Protein AF-A0A349LZ36-F1 (afdb_monomer)

Foldseek 3Di:
DPPLVCLLVVLQVVLVVVLVVLCVVLVDDLVCLPSQLQSLLVSQLSNLVSVVVSVCVSVVDDDPCCVSNVVSNVSSVVSNVVSCVVRPDDDPVVVVVVVVVD

Secondary structure (DSSP, 8-state):
--TTGGGGHHHHHHHHHHHHHHHHHH---TT-HHHHHHHHHHHHHHHHHHHHHHHHHHH-----HHHHHHHHHHHHHHHHHHHHHHSPPPPHHHHHHHHH--

Mean predicted aligned error: 9.98 Å

Radius of gyration: 18.8 Å; Cα contacts (8 Å, |Δi|>4): 78; chains: 1; bounding box: 55×28×51 Å

Solvent-accessible surface area (backbone atoms only — not comparable to full-atom values): 5637 Å² total; per-residue (Å²): 133,71,76,72,69,60,68,53,51,63,44,53,50,49,34,50,51,50,46,53,50,48,48,71,70,51,55,63,39,89,92,36,58,66,39,33,33,53,49,33,20,47,48,45,22,47,45,43,46,37,51,50,51,45,46,33,73,71,68,67,62,77,67,59,65,66,57,61,54,45,50,18,52,50,42,11,51,52,32,30,54,51,34,48,72,75,52,65,77,88,54,77,68,59,61,52,54,55,61,73,75,108

pLDDT: mean 77.54, std 11.19, range [48.62, 93.88]

Structure (mmCIF, N/CA/C/O backbone):
data_AF-A0A349LZ36-F1
#
_entry.id   AF-A0A349LZ36-F1
#
loop_
_atom_site.group_PDB
_atom_site.id
_atom_site.type_symbol
_atom_site.label_atom_id
_atom_site.label_alt_id
_atom_site.label_comp_id
_atom_site.label_asym_id
_atom_site.label_entity_id
_atom_site.label_seq_id
_atom_site.pdbx_PDB_ins_code
_atom_site.Cartn_x
_atom_site.Cartn_y
_atom_site.Cartn_z
_atom_site.occupancy
_atom_site.B_iso_or_equiv
_atom_site.auth_seq_id
_atom_site.auth_comp_id
_atom_site.auth_asym_id
_atom_site.auth_atom_id
_atom_site.pdbx_PDB_model_num
ATOM 1 N N . MET A 1 1 ? 27.665 -2.166 -13.400 1.00 48.62 1 MET A N 1
ATOM 2 C CA . MET A 1 1 ? 26.888 -3.040 -12.493 1.00 48.62 1 MET A CA 1
ATOM 3 C C . MET A 1 1 ? 26.127 -2.299 -11.385 1.00 48.62 1 MET A C 1
ATOM 5 O O . MET A 1 1 ? 25.241 -2.915 -10.828 1.00 48.62 1 MET A O 1
ATOM 9 N N . LEU A 1 2 ? 26.387 -1.012 -11.086 1.00 54.47 2 LEU A N 1
ATOM 10 C CA . LEU A 1 2 ? 25.626 -0.249 -10.069 1.00 54.47 2 LEU A CA 1
ATOM 11 C C . LEU A 1 2 ? 24.394 0.503 -10.618 1.00 54.47 2 LEU A C 1
ATOM 13 O O . LEU A 1 2 ? 23.452 0.748 -9.880 1.00 54.47 2 LEU A O 1
ATOM 17 N N . ALA A 1 3 ? 24.378 0.857 -11.909 1.00 53.09 3 ALA A N 1
ATOM 18 C CA . ALA A 1 3 ? 23.322 1.687 -12.504 1.00 53.09 3 ALA A CA 1
ATOM 19 C C . ALA A 1 3 ? 21.933 1.019 -12.537 1.00 53.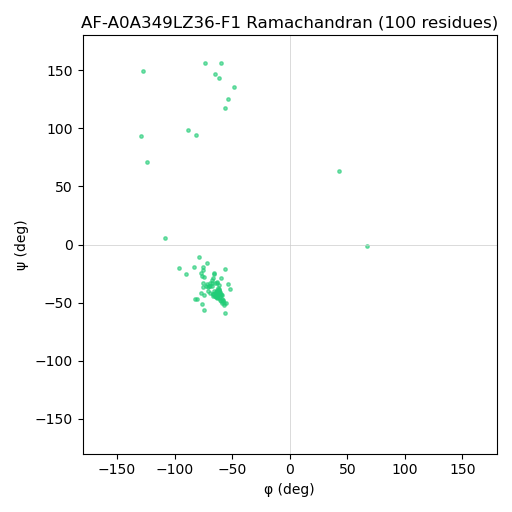09 3 ALA A C 1
ATOM 21 O O . ALA A 1 3 ? 20.923 1.713 -12.521 1.00 53.09 3 ALA A O 1
ATOM 22 N N . ASP A 1 4 ? 21.882 -0.315 -12.539 1.00 57.75 4 ASP A N 1
ATOM 23 C CA . ASP A 1 4 ? 20.629 -1.072 -12.645 1.00 57.75 4 ASP A CA 1
ATOM 24 C C . ASP A 1 4 ? 19.843 -1.089 -11.319 1.00 57.75 4 ASP A C 1
ATOM 26 O O . ASP A 1 4 ? 18.618 -1.166 -11.301 1.00 57.75 4 ASP A O 1
ATOM 30 N N . GLN A 1 5 ? 20.537 -0.910 -10.188 1.00 57.75 5 GLN A N 1
ATOM 31 C CA . GLN A 1 5 ? 19.949 -0.959 -8.846 1.00 57.75 5 GLN A CA 1
ATOM 32 C C . GLN A 1 5 ? 19.141 0.306 -8.494 1.00 57.75 5 GLN A C 1
ATOM 34 O O . GLN A 1 5 ? 18.242 0.256 -7.657 1.00 57.75 5 GLN A O 1
ATOM 39 N N . TYR A 1 6 ? 19.410 1.436 -9.159 1.00 55.59 6 TYR A N 1
ATOM 40 C CA . TYR A 1 6 ? 18.691 2.698 -8.935 1.00 55.59 6 TYR A CA 1
ATOM 41 C C . TYR A 1 6 ? 17.323 2.744 -9.621 1.00 55.59 6 TYR A C 1
ATOM 43 O O . TYR A 1 6 ? 16.534 3.648 -9.344 1.00 55.59 6 TYR A O 1
ATOM 51 N N . ARG A 1 7 ? 17.022 1.776 -10.497 1.00 64.06 7 ARG A N 1
ATOM 52 C CA . ARG A 1 7 ? 15.771 1.751 -11.261 1.00 64.06 7 ARG A CA 1
ATOM 53 C C . ARG A 1 7 ? 14.540 1.546 -10.378 1.00 64.06 7 ARG A C 1
ATOM 55 O O . ARG A 1 7 ? 13.477 2.028 -10.743 1.00 64.06 7 ARG A O 1
ATOM 62 N N . LEU A 1 8 ? 14.726 0.937 -9.203 1.00 64.44 8 LEU A N 1
ATOM 63 C CA . LEU A 1 8 ? 13.647 0.645 -8.256 1.00 64.44 8 LEU A CA 1
ATOM 64 C C . LEU A 1 8 ? 13.282 1.836 -7.350 1.00 64.44 8 LEU A C 1
ATOM 66 O O . LEU A 1 8 ? 12.202 1.901 -6.762 1.00 64.44 8 LEU A O 1
ATOM 70 N N . ILE A 1 9 ? 14.186 2.813 -7.221 1.00 70.50 9 ILE A N 1
ATOM 71 C CA . ILE A 1 9 ? 14.021 3.946 -6.298 1.00 70.50 9 ILE A CA 1
ATOM 72 C C . ILE A 1 9 ? 12.787 4.797 -6.637 1.00 70.50 9 ILE A C 1
ATOM 74 O O . ILE A 1 9 ? 12.028 5.099 -5.717 1.00 70.50 9 ILE A O 1
ATOM 78 N N . PRO A 1 10 ? 12.515 5.168 -7.905 1.00 76.00 10 PRO A N 1
ATOM 79 C CA . PRO A 1 10 ? 11.342 5.970 -8.239 1.00 76.00 10 PRO A CA 1
ATOM 80 C C . PRO A 1 10 ? 10.027 5.263 -7.901 1.00 76.00 10 PRO A C 1
ATOM 82 O O . PRO A 1 10 ? 9.095 5.917 -7.444 1.00 76.00 10 PRO A O 1
ATOM 85 N N . ALA A 1 11 ? 9.951 3.942 -8.093 1.00 70.25 11 ALA A N 1
ATOM 86 C CA . ALA A 1 11 ? 8.753 3.158 -7.804 1.00 70.25 11 ALA A CA 1
ATOM 87 C C . ALA A 1 11 ? 8.483 3.072 -6.297 1.00 70.25 11 ALA A C 1
ATOM 89 O O . ALA A 1 11 ? 7.347 3.261 -5.863 1.00 70.25 11 ALA A O 1
ATOM 90 N N . ILE A 1 12 ? 9.532 2.872 -5.492 1.00 72.50 12 ILE A N 1
ATOM 91 C CA . ILE A 1 12 ? 9.43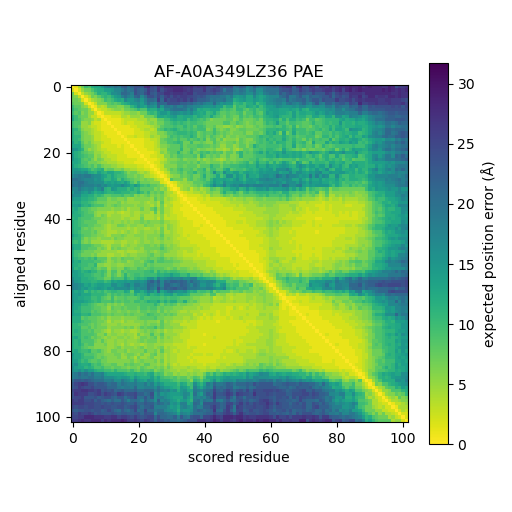8 2.881 -4.026 1.00 72.50 12 ILE A CA 1
ATOM 92 C C . ILE A 1 12 ? 9.048 4.274 -3.514 1.00 72.50 12 ILE A C 1
ATOM 94 O O . ILE A 1 12 ? 8.194 4.392 -2.636 1.00 72.50 12 ILE A O 1
ATOM 98 N N . VAL A 1 13 ? 9.618 5.338 -4.089 1.00 81.25 13 VAL A N 1
ATOM 99 C CA . VAL A 1 13 ? 9.233 6.720 -3.759 1.00 81.25 13 VAL A CA 1
ATOM 100 C C . VAL A 1 13 ? 7.774 6.978 -4.141 1.00 81.25 13 VAL A C 1
ATOM 102 O O . VAL A 1 13 ? 7.035 7.541 -3.339 1.00 81.25 13 VAL A O 1
ATOM 105 N N . ALA A 1 14 ? 7.323 6.528 -5.314 1.00 79.38 14 ALA A N 1
ATOM 106 C CA . ALA A 1 14 ? 5.930 6.662 -5.738 1.00 79.38 14 ALA A CA 1
ATOM 107 C C . ALA A 1 14 ? 4.973 5.903 -4.806 1.00 79.38 14 ALA A C 1
ATOM 109 O O . ALA A 1 14 ? 3.955 6.463 -4.404 1.00 79.38 14 ALA A O 1
ATOM 110 N N . ALA A 1 15 ? 5.317 4.677 -4.399 1.00 76.56 15 ALA A N 1
ATOM 111 C CA . ALA A 1 15 ? 4.558 3.918 -3.407 1.00 76.56 15 ALA A CA 1
ATOM 112 C C . ALA A 1 15 ? 4.466 4.662 -2.065 1.00 76.56 15 ALA A C 1
ATOM 114 O O . ALA A 1 15 ? 3.381 4.753 -1.492 1.00 76.56 15 ALA A O 1
ATOM 115 N N . GLY A 1 16 ? 5.578 5.245 -1.601 1.00 75.94 16 GLY A N 1
ATOM 116 C CA . GLY A 1 16 ? 5.612 6.091 -0.405 1.00 75.94 16 GLY A CA 1
ATOM 117 C C . GLY A 1 16 ? 4.686 7.302 -0.524 1.00 75.94 16 GLY A C 1
ATOM 118 O O . GLY A 1 16 ? 3.855 7.526 0.349 1.00 75.94 16 GLY A O 1
ATOM 119 N N . VAL A 1 17 ? 4.730 8.015 -1.654 1.00 85.12 17 VAL A N 1
ATOM 120 C CA . VAL A 1 17 ? 3.835 9.154 -1.919 1.00 85.12 17 VAL A CA 1
ATOM 121 C C . VAL A 1 17 ? 2.368 8.723 -1.934 1.00 85.12 17 VAL A C 1
ATOM 123 O O . VAL A 1 17 ? 1.521 9.421 -1.378 1.00 85.12 17 VAL A O 1
ATOM 126 N N . VAL A 1 18 ? 2.040 7.577 -2.539 1.00 81.25 18 VAL A N 1
ATOM 127 C CA . VAL A 1 18 ? 0.666 7.052 -2.525 1.00 81.25 18 VAL A CA 1
ATOM 128 C C . VAL A 1 18 ? 0.238 6.707 -1.099 1.00 81.25 18 VAL A C 1
ATOM 130 O O . VAL A 1 18 ? -0.888 7.032 -0.722 1.00 81.25 18 VAL A O 1
ATOM 133 N N . ALA A 1 19 ? 1.121 6.120 -0.288 1.00 76.75 19 ALA A N 1
ATOM 134 C CA . ALA A 1 19 ? 0.846 5.849 1.121 1.00 76.75 19 ALA A CA 1
ATOM 135 C C . ALA A 1 19 ? 0.623 7.146 1.923 1.00 76.75 19 ALA A C 1
ATOM 137 O O . ALA A 1 19 ? -0.330 7.222 2.698 1.00 76.75 19 ALA A O 1
ATOM 138 N N . ASP A 1 20 ? 1.415 8.195 1.682 1.00 79.31 20 ASP A N 1
ATOM 139 C CA . ASP A 1 20 ? 1.256 9.509 2.321 1.00 79.31 20 ASP A CA 1
ATOM 140 C C . ASP A 1 20 ? -0.054 10.203 1.918 1.00 79.31 20 ASP A C 1
ATOM 142 O O . ASP A 1 20 ? -0.737 10.817 2.747 1.00 79.31 20 ASP A O 1
ATOM 146 N N . VAL A 1 21 ? -0.434 10.107 0.639 1.00 82.62 21 VAL A N 1
ATOM 147 C CA . VAL A 1 21 ? -1.730 10.595 0.148 1.00 82.62 21 VAL A CA 1
ATOM 148 C C 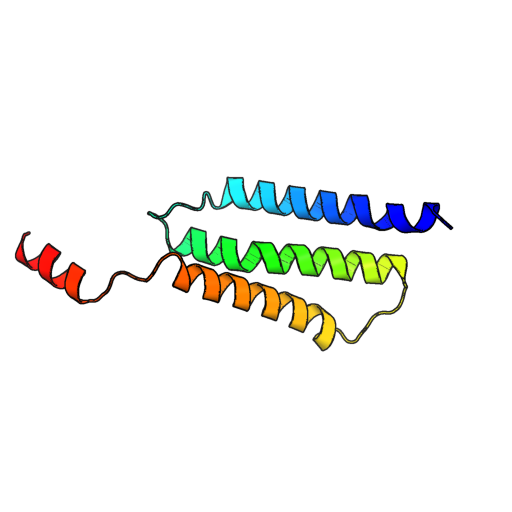. VAL A 1 21 ? -2.859 9.825 0.818 1.00 82.62 21 VAL A C 1
ATOM 150 O O . VAL A 1 21 ? -3.801 10.441 1.317 1.00 82.62 21 VAL A O 1
ATOM 153 N N . LEU A 1 22 ? -2.747 8.500 0.887 1.00 75.19 22 LEU A N 1
ATOM 154 C CA . LEU A 1 22 ? -3.750 7.653 1.514 1.00 75.19 22 LEU A CA 1
ATOM 155 C C . LEU A 1 22 ? -3.892 7.961 3.007 1.00 75.19 22 LEU A C 1
ATOM 157 O O . LEU A 1 22 ? -5.011 8.053 3.504 1.00 75.19 22 LEU A O 1
ATOM 161 N N . TYR A 1 23 ? -2.781 8.212 3.699 1.00 76.06 23 TYR A N 1
ATOM 162 C CA . TYR A 1 23 ? -2.769 8.641 5.095 1.00 76.06 23 TYR A CA 1
ATOM 163 C C . TYR A 1 23 ? -3.519 9.966 5.287 1.00 76.06 23 TYR A C 1
ATOM 165 O O . TYR A 1 23 ? -4.404 10.070 6.142 1.00 76.06 23 TYR A O 1
ATOM 173 N N . LYS A 1 24 ? -3.229 10.972 4.449 1.00 78.69 24 LYS A N 1
ATOM 174 C CA . LYS A 1 24 ? -3.924 12.272 4.485 1.00 78.69 24 LYS A CA 1
ATOM 175 C C . LYS A 1 24 ? -5.414 12.152 4.172 1.00 78.69 24 LYS A C 1
ATOM 177 O O . LYS A 1 24 ? -6.202 12.943 4.696 1.00 78.69 24 LYS A O 1
ATOM 182 N N . TRP A 1 25 ? -5.787 11.200 3.319 1.00 74.94 25 TRP A N 1
ATOM 183 C CA . TRP A 1 25 ? -7.162 11.009 2.873 1.00 74.94 25 TRP A CA 1
ATOM 184 C C . TRP A 1 25 ? -8.004 10.234 3.890 1.00 74.94 25 TRP A C 1
ATOM 186 O O . TRP A 1 25 ? -9.092 10.683 4.244 1.00 74.94 25 TRP A O 1
ATOM 196 N N . LEU A 1 26 ? -7.489 9.120 4.418 1.00 67.06 26 LEU A N 1
ATOM 197 C CA . LEU A 1 26 ? -8.217 8.291 5.382 1.00 67.06 26 LEU A CA 1
ATOM 198 C C . LEU A 1 26 ? -8.242 8.882 6.790 1.00 67.06 26 LEU A C 1
ATOM 200 O O . LEU A 1 26 ? -9.193 8.601 7.522 1.00 67.06 26 LEU A O 1
ATOM 204 N N . ARG A 1 27 ? -7.231 9.688 7.158 1.00 70.69 27 ARG A N 1
ATOM 205 C CA . ARG A 1 27 ? -7.027 10.205 8.523 1.00 70.69 27 ARG A CA 1
ATOM 206 C C . ARG A 1 27 ? -7.271 9.104 9.564 1.00 70.69 27 ARG A C 1
ATOM 208 O O . ARG A 1 27 ? -8.243 9.197 10.319 1.00 70.69 27 ARG A O 1
ATOM 215 N N . PRO A 1 28 ? -6.458 8.032 9.558 1.00 65.88 28 PRO A N 1
ATOM 216 C CA . PRO A 1 28 ? -6.639 6.931 10.493 1.00 65.88 28 PRO A CA 1
ATOM 217 C C . PRO A 1 28 ? -6.595 7.484 11.924 1.00 65.88 28 PRO A C 1
ATOM 219 O O . PRO A 1 28 ? -5.600 8.068 12.343 1.00 65.88 28 PRO A O 1
ATOM 222 N N . SER A 1 29 ? -7.706 7.344 12.643 1.00 69.62 29 SER A N 1
ATOM 223 C CA . SER A 1 29 ? -7.853 7.713 14.052 1.00 69.62 29 SER A CA 1
ATOM 224 C C . SER A 1 29 ? -8.397 6.501 14.792 1.00 69.62 29 SER A C 1
ATOM 226 O O . SER A 1 29 ? -9.156 5.718 14.216 1.00 69.62 29 SER A O 1
ATOM 228 N N . VAL A 1 30 ? -8.042 6.360 16.067 1.00 63.50 30 VAL A N 1
ATOM 229 C CA . VAL A 1 30 ? -8.577 5.311 16.951 1.00 63.50 30 VAL A CA 1
ATOM 230 C C . VAL A 1 30 ? -10.105 5.428 17.076 1.00 63.50 30 VAL A C 1
ATOM 232 O O . VAL A 1 30 ? -10.795 4.420 17.171 1.00 63.50 30 VAL A O 1
ATOM 235 N N . GLU A 1 31 ? -10.643 6.643 16.938 1.00 67.44 31 GLU A N 1
ATOM 236 C CA . GLU A 1 31 ? -12.087 6.939 16.920 1.00 67.44 31 GLU A CA 1
ATOM 237 C C . GLU A 1 31 ? -12.787 6.475 15.625 1.00 67.44 31 GLU A C 1
ATOM 239 O O . GLU A 1 31 ? -14.010 6.400 15.564 1.00 67.44 31 GLU A O 1
ATOM 244 N N . ARG A 1 32 ? -12.027 6.173 14.561 1.00 71.00 32 ARG A N 1
ATOM 245 C CA . ARG A 1 32 ? -12.530 5.731 13.250 1.00 71.00 32 ARG A CA 1
ATOM 246 C C . ARG A 1 32 ? -11.912 4.389 12.872 1.00 71.00 32 ARG A C 1
ATOM 248 O O . ARG A 1 32 ? -11.087 4.300 11.958 1.00 71.00 32 ARG A O 1
ATOM 255 N N . GLN A 1 33 ? -12.347 3.344 13.574 1.00 77.88 33 GLN A N 1
ATOM 256 C CA . GLN A 1 33 ? -11.860 1.970 13.410 1.00 77.88 33 GLN A CA 1
ATOM 257 C C . GLN A 1 33 ? -11.900 1.494 11.944 1.00 77.88 33 GLN A C 1
ATOM 259 O O . GLN A 1 33 ? -10.950 0.866 11.477 1.00 77.88 33 GLN A O 1
ATOM 264 N N . ASP A 1 34 ? -12.938 1.859 11.186 1.00 78.56 34 ASP A N 1
ATOM 265 C CA . ASP A 1 34 ? -13.068 1.485 9.770 1.00 78.56 34 ASP A CA 1
ATOM 266 C C . ASP A 1 34 ? -11.999 2.136 8.883 1.00 78.56 34 ASP A C 1
ATOM 268 O O . ASP A 1 34 ? -11.364 1.457 8.073 1.00 78.56 34 ASP A O 1
ATOM 272 N N . SER A 1 35 ? -11.728 3.433 9.072 1.00 81.06 35 SER A N 1
ATOM 273 C CA . SER A 1 35 ? -10.645 4.123 8.359 1.00 81.06 35 SER A CA 1
ATOM 274 C C . SER A 1 35 ? -9.288 3.501 8.680 1.00 81.06 35 SER A C 1
ATOM 276 O O . SER A 1 35 ? -8.450 3.360 7.794 1.00 81.06 35 SER A O 1
ATOM 278 N N . LEU A 1 36 ? -9.057 3.098 9.930 1.00 82.81 36 LEU A N 1
ATOM 279 C CA . LEU A 1 36 ? -7.800 2.470 10.334 1.00 82.81 36 LEU A CA 1
ATOM 280 C C . LEU A 1 36 ? -7.617 1.094 9.674 1.00 82.81 36 LEU A C 1
ATOM 282 O O . LEU A 1 36 ? -6.542 0.815 9.140 1.00 82.81 36 LEU A O 1
ATOM 286 N N . ARG A 1 37 ? -8.672 0.273 9.617 1.00 84.38 37 ARG A N 1
ATOM 287 C CA . ARG A 1 37 ? -8.646 -1.052 8.968 1.00 84.38 37 ARG A CA 1
ATOM 288 C C . ARG A 1 37 ? -8.394 -0.956 7.466 1.00 84.38 37 ARG A C 1
ATOM 290 O O . ARG A 1 37 ? -7.553 -1.682 6.935 1.00 84.38 37 ARG A O 1
ATOM 297 N N . ILE A 1 38 ? -9.077 -0.034 6.782 1.00 86.62 38 ILE A N 1
ATOM 298 C CA . ILE A 1 38 ? -8.878 0.193 5.343 1.00 86.62 38 ILE A CA 1
ATOM 299 C C . ILE A 1 38 ? -7.444 0.678 5.082 1.00 86.62 38 ILE A C 1
ATOM 301 O O . ILE A 1 38 ? -6.798 0.200 4.148 1.00 86.62 38 ILE A O 1
ATOM 305 N N . PHE A 1 39 ? -6.910 1.566 5.927 1.00 85.31 39 PHE A N 1
ATOM 306 C CA . PHE A 1 39 ? -5.526 2.035 5.817 1.00 85.31 39 PHE A CA 1
ATOM 307 C C . PHE A 1 39 ? -4.514 0.897 6.011 1.00 85.31 39 PHE A C 1
ATOM 309 O O . PHE A 1 39 ? -3.567 0.771 5.230 1.00 85.31 39 PHE A O 1
ATOM 316 N N . ALA A 1 40 ? -4.733 0.044 7.015 1.00 86.81 40 ALA A N 1
ATOM 317 C CA . ALA A 1 40 ? -3.864 -1.085 7.326 1.00 86.81 40 ALA A CA 1
ATOM 318 C C . ALA A 1 40 ? -3.877 -2.171 6.236 1.00 86.81 40 ALA A C 1
ATOM 320 O O . ALA A 1 40 ? -2.862 -2.830 6.032 1.00 86.81 40 ALA A O 1
ATOM 321 N N . PHE A 1 41 ? -4.984 -2.327 5.504 1.00 90.31 41 PHE A N 1
ATOM 322 C CA . PHE A 1 41 ? -5.068 -3.204 4.333 1.00 90.31 41 PHE A CA 1
ATOM 323 C C . PHE A 1 41 ? -4.396 -2.596 3.093 1.00 90.31 41 PHE A C 1
ATOM 325 O O . PHE A 1 41 ? -3.574 -3.234 2.433 1.00 90.31 41 PHE A O 1
ATOM 332 N N . LEU A 1 42 ? -4.747 -1.352 2.758 1.00 87.75 42 LEU A N 1
ATOM 333 C CA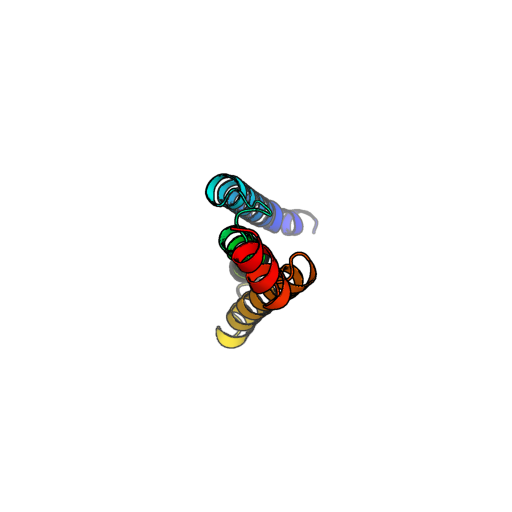 . LEU A 1 42 ? -4.321 -0.717 1.510 1.00 87.75 42 LEU A CA 1
ATOM 334 C C . LEU A 1 42 ? -2.823 -0.407 1.487 1.00 87.75 42 LEU A C 1
ATOM 336 O O . LEU A 1 42 ? -2.202 -0.535 0.437 1.00 87.75 42 LEU A O 1
ATOM 340 N N . THR A 1 43 ? -2.234 -0.028 2.621 1.00 85.75 43 THR A N 1
ATOM 341 C CA . THR A 1 43 ? -0.806 0.319 2.706 1.00 85.75 43 THR A CA 1
ATOM 342 C C . THR A 1 43 ? 0.112 -0.811 2.202 1.00 85.75 43 THR A C 1
ATOM 344 O O . THR A 1 43 ? 0.842 -0.595 1.229 1.00 85.75 43 THR A O 1
ATOM 347 N N . PRO A 1 44 ? 0.081 -2.029 2.779 1.00 87.31 44 PRO A N 1
ATOM 348 C CA . PRO A 1 44 ? 0.897 -3.139 2.295 1.00 87.31 44 PRO A CA 1
ATOM 349 C C . PRO A 1 44 ? 0.471 -3.636 0.907 1.00 87.31 44 PRO A C 1
ATOM 351 O O . PRO A 1 44 ? 1.342 -4.012 0.123 1.00 87.31 44 PRO A O 1
ATOM 354 N N . LEU A 1 45 ? -0.823 -3.589 0.563 1.00 90.81 45 LEU A N 1
ATOM 355 C CA . LEU A 1 45 ? -1.300 -3.940 -0.781 1.00 90.81 45 LEU A CA 1
ATOM 356 C C . LEU A 1 45 ? -0.624 -3.074 -1.853 1.00 90.81 45 LEU A C 1
ATOM 358 O O . LEU A 1 45 ? -0.073 -3.602 -2.815 1.00 90.81 45 LEU A O 1
ATOM 362 N N . ILE A 1 46 ? -0.655 -1.752 -1.677 1.00 86.56 46 ILE A N 1
ATOM 363 C CA . ILE A 1 46 ? -0.098 -0.780 -2.623 1.00 86.56 46 ILE A CA 1
ATOM 364 C C . ILE A 1 46 ? 1.420 -0.933 -2.704 1.00 86.56 46 ILE A C 1
ATOM 366 O O . ILE A 1 46 ? 1.962 -0.976 -3.806 1.00 86.56 46 ILE A O 1
ATOM 370 N N . LEU A 1 47 ? 2.101 -1.075 -1.564 1.00 84.44 47 LEU A N 1
ATOM 371 C CA . LEU A 1 47 ? 3.551 -1.272 -1.529 1.00 84.44 47 LEU A CA 1
ATOM 372 C C . LEU A 1 47 ? 3.981 -2.479 -2.375 1.00 84.44 47 LEU A C 1
ATOM 374 O O . LEU A 1 47 ? 4.859 -2.356 -3.230 1.00 84.44 47 LEU A O 1
ATOM 378 N N . TYR A 1 48 ? 3.340 -3.632 -2.167 1.00 86.69 48 TYR A N 1
ATOM 379 C CA . TYR A 1 48 ? 3.646 -4.841 -2.930 1.00 86.69 48 TYR A CA 1
ATOM 380 C C . TYR A 1 48 ? 3.245 -4.714 -4.401 1.00 86.69 48 TYR A C 1
ATOM 382 O O . TYR A 1 48 ? 3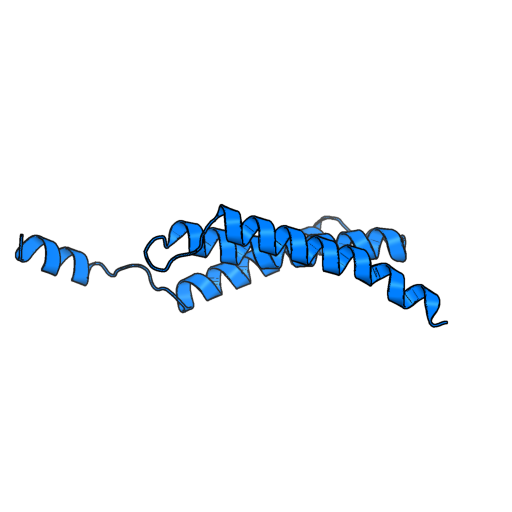.980 -5.187 -5.267 1.00 86.69 48 TYR A O 1
ATOM 390 N N . LEU A 1 49 ? 2.135 -4.034 -4.703 1.00 87.69 49 LEU A N 1
ATOM 391 C CA . LEU A 1 49 ? 1.711 -3.790 -6.080 1.00 87.69 49 LEU A CA 1
ATOM 392 C C . LEU A 1 49 ? 2.790 -3.014 -6.847 1.00 87.69 49 LEU A C 1
ATOM 394 O O . LEU A 1 49 ? 3.222 -3.450 -7.911 1.00 87.69 49 LEU A O 1
ATOM 398 N N . PHE A 1 50 ? 3.274 -1.905 -6.282 1.00 83.81 50 PHE A N 1
ATOM 399 C CA . PHE A 1 50 ? 4.338 -1.097 -6.883 1.00 83.81 50 PHE A CA 1
ATOM 400 C C . PHE A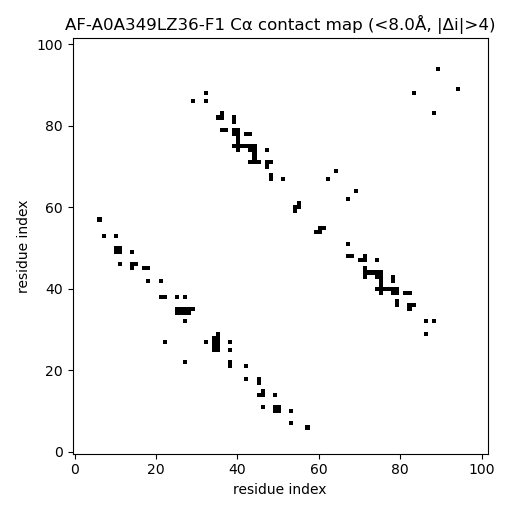 1 50 ? 5.653 -1.869 -7.003 1.00 83.81 50 PHE A C 1
ATOM 402 O O . PHE A 1 50 ? 6.296 -1.787 -8.046 1.00 83.81 50 PHE A O 1
ATOM 409 N N . TYR A 1 51 ? 6.015 -2.662 -5.991 1.00 82.88 51 TYR A N 1
ATOM 410 C CA . TYR A 1 51 ? 7.184 -3.541 -6.049 1.00 82.88 51 TYR A CA 1
ATOM 411 C C . TYR A 1 51 ? 7.102 -4.534 -7.219 1.00 82.88 51 TYR A C 1
ATOM 413 O O . TYR A 1 51 ? 8.051 -4.664 -7.990 1.00 82.88 51 TYR A O 1
ATOM 421 N N . PHE A 1 52 ? 5.967 -5.217 -7.396 1.00 84.31 52 PHE A N 1
ATOM 422 C CA . PHE A 1 52 ? 5.802 -6.172 -8.494 1.00 84.31 52 PHE A CA 1
ATOM 423 C C . PHE A 1 52 ? 5.702 -5.497 -9.863 1.00 84.31 52 PHE A C 1
ATOM 425 O O . PHE A 1 52 ? 6.247 -6.031 -10.828 1.00 84.31 52 PHE A O 1
ATOM 432 N N . LEU A 1 53 ? 5.054 -4.331 -9.962 1.00 83.69 53 LEU A N 1
ATOM 433 C CA . LEU A 1 53 ? 5.036 -3.538 -11.196 1.00 83.69 53 LEU A CA 1
ATOM 434 C C . LEU A 1 53 ? 6.461 -3.194 -11.630 1.00 83.69 53 LEU A C 1
ATOM 436 O O . LEU A 1 53 ? 6.834 -3.412 -12.780 1.00 83.69 53 LEU A O 1
ATOM 440 N N . ASP A 1 54 ? 7.264 -2.703 -10.697 1.00 80.62 54 ASP A N 1
ATOM 441 C CA . ASP A 1 54 ? 8.659 -2.360 -10.930 1.00 80.62 54 ASP A CA 1
ATOM 442 C C . ASP A 1 54 ? 9.487 -3.588 -11.339 1.00 80.62 54 ASP A C 1
ATOM 444 O O . ASP A 1 54 ? 10.229 -3.549 -12.321 1.00 80.62 54 ASP A O 1
ATOM 448 N N . LEU A 1 55 ? 9.258 -4.734 -10.690 1.00 81.50 55 LEU A N 1
ATOM 449 C CA . LEU A 1 55 ? 9.884 -6.003 -11.062 1.00 81.50 55 LEU A CA 1
ATOM 450 C C . LEU A 1 55 ? 9.517 -6.447 -12.489 1.00 81.50 55 LEU A C 1
ATOM 452 O O . LEU A 1 55 ? 10.379 -6.951 -13.214 1.00 81.50 55 LEU A O 1
ATOM 456 N N . ILE A 1 56 ? 8.266 -6.241 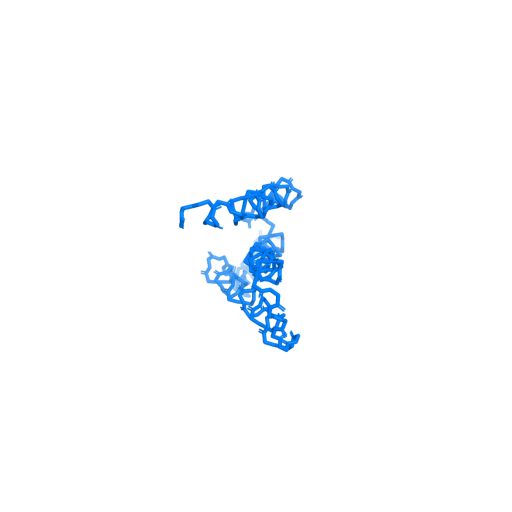-12.911 1.00 81.44 56 ILE A N 1
ATOM 457 C CA . ILE A 1 56 ? 7.797 -6.520 -14.277 1.00 81.44 56 ILE A CA 1
ATOM 458 C C . ILE A 1 56 ? 8.509 -5.605 -15.283 1.00 81.44 56 ILE A C 1
ATOM 460 O O . ILE A 1 56 ? 8.981 -6.089 -16.313 1.00 81.44 56 ILE A O 1
ATOM 464 N N . PHE A 1 57 ? 8.647 -4.311 -14.980 1.00 77.62 57 PHE A N 1
ATOM 465 C CA . PHE A 1 57 ? 9.356 -3.360 -15.845 1.00 77.62 57 PHE A CA 1
ATOM 466 C C . PHE A 1 57 ? 10.873 -3.594 -15.894 1.00 77.62 57 PHE A C 1
ATOM 468 O O . PHE A 1 57 ? 11.496 -3.339 -16.928 1.00 77.62 57 PHE A O 1
ATOM 475 N N . ALA A 1 58 ? 11.473 -4.056 -14.796 1.00 76.31 58 ALA A N 1
ATOM 476 C CA . ALA A 1 58 ? 12.911 -4.277 -14.690 1.00 76.31 58 ALA A CA 1
ATOM 477 C C . ALA A 1 58 ? 13.347 -5.619 -15.294 1.00 76.31 58 ALA A C 1
ATOM 479 O O . ALA A 1 58 ? 14.308 -5.662 -16.059 1.00 76.31 58 ALA A O 1
ATOM 480 N N . SER A 1 59 ? 12.646 -6.708 -14.966 1.00 71.12 59 SER A N 1
ATOM 481 C CA . SER A 1 59 ? 13.049 -8.069 -15.349 1.00 71.12 59 SER A CA 1
ATOM 482 C C . SER A 1 59 ? 12.361 -8.588 -16.614 1.00 71.12 59 SER A C 1
ATOM 484 O O . SER A 1 59 ? 12.848 -9.542 -17.216 1.00 71.12 59 SER A O 1
ATOM 486 N N . GLY A 1 60 ? 11.222 -8.007 -17.014 1.00 67.69 60 GLY A N 1
ATOM 487 C CA . GLY A 1 60 ? 10.404 -8.499 -18.130 1.00 67.69 60 GLY A CA 1
ATOM 488 C C . GLY A 1 60 ? 9.745 -9.865 -17.884 1.00 67.69 60 GLY A C 1
ATOM 489 O O . GLY A 1 60 ? 9.007 -10.352 -18.740 1.00 67.69 60 GLY A O 1
ATOM 490 N N . ILE A 1 61 ? 9.979 -10.491 -16.724 1.00 66.75 61 ILE A N 1
ATOM 491 C CA . ILE A 1 61 ? 9.405 -11.786 -16.360 1.00 66.75 61 ILE A CA 1
ATOM 492 C C . ILE A 1 61 ? 8.059 -11.533 -15.689 1.00 66.75 61 ILE A C 1
ATOM 494 O O . ILE A 1 61 ? 7.967 -11.226 -14.499 1.00 66.75 61 ILE A O 1
ATOM 498 N N . VAL A 1 62 ? 6.993 -11.678 -16.471 1.00 70.12 62 VAL A N 1
ATOM 499 C CA . VAL A 1 62 ? 5.623 -11.621 -15.964 1.00 70.12 62 VAL A CA 1
ATOM 500 C C . VAL A 1 62 ? 5.283 -12.985 -15.370 1.00 70.12 62 VAL A C 1
ATOM 502 O O . VAL A 1 62 ? 4.887 -13.915 -16.072 1.00 70.12 62 VAL A O 1
ATOM 505 N N . TRP A 1 63 ? 5.471 -13.120 -14.059 1.00 77.00 63 TRP A N 1
ATOM 506 C CA . TRP A 1 63 ? 4.946 -14.261 -13.311 1.00 77.00 63 TRP A CA 1
ATOM 507 C C . TRP A 1 63 ? 3.420 -14.306 -13.440 1.00 77.00 63 TRP A C 1
ATOM 509 O O . TRP A 1 63 ? 2.775 -13.283 -13.686 1.00 77.00 63 TRP A O 1
ATOM 519 N N . SER A 1 64 ? 2.829 -15.491 -13.255 1.00 86.19 64 SER A N 1
ATOM 520 C CA . SER A 1 64 ? 1.371 -15.653 -13.306 1.00 86.19 64 SER A CA 1
ATOM 521 C C . SER A 1 64 ? 0.677 -14.597 -12.447 1.00 86.19 64 SER A C 1
ATOM 523 O O . SER A 1 64 ? 1.083 -14.359 -11.306 1.00 86.19 64 SER A O 1
ATOM 525 N N . ILE A 1 65 ? -0.391 -13.998 -12.981 1.00 84.25 65 ILE A N 1
ATOM 526 C CA . ILE A 1 65 ? -1.154 -12.953 -12.290 1.00 84.25 65 ILE A CA 1
ATOM 527 C C . ILE A 1 65 ? -1.613 -13.388 -10.898 1.00 84.25 65 ILE A C 1
ATOM 529 O O . ILE A 1 65 ? -1.589 -12.600 -9.963 1.00 84.25 65 ILE A O 1
ATOM 533 N N . HIS A 1 66 ? -1.917 -14.674 -10.735 1.00 87.44 66 HIS A N 1
ATOM 534 C CA . HIS A 1 66 ? -2.321 -15.261 -9.463 1.00 87.44 66 HIS A CA 1
ATOM 535 C C . HIS A 1 66 ? -1.224 -15.176 -8.393 1.00 87.44 66 HIS A C 1
ATOM 537 O O . HIS A 1 66 ? -1.543 -15.015 -7.220 1.00 87.44 66 HIS A O 1
ATOM 543 N N . LEU A 1 67 ? 0.058 -15.257 -8.773 1.00 87.88 67 LEU A N 1
ATOM 544 C CA . LEU A 1 67 ? 1.166 -15.224 -7.817 1.00 87.88 67 LEU A CA 1
ATOM 545 C C . LEU A 1 67 ? 1.402 -13.824 -7.274 1.00 87.88 67 LEU A C 1
ATOM 547 O O . LEU A 1 67 ? 1.379 -13.627 -6.060 1.00 87.88 67 LEU A O 1
ATOM 551 N N . TRP A 1 68 ? 1.634 -12.850 -8.152 1.00 89.06 68 TRP A N 1
ATOM 552 C CA . TRP A 1 68 ? 1.989 -11.513 -7.689 1.00 89.06 68 TRP A CA 1
ATOM 553 C C . TRP A 1 68 ? 0.767 -10.781 -7.130 1.00 89.06 68 TRP A C 1
ATOM 555 O O . TRP A 1 68 ? 0.846 -10.234 -6.031 1.00 89.06 68 TRP A O 1
ATOM 565 N N . LEU A 1 69 ? -0.393 -10.862 -7.796 1.00 89.31 69 LEU A N 1
ATOM 566 C CA . LEU A 1 69 ? -1.625 -10.241 -7.303 1.00 89.31 69 LEU A CA 1
ATOM 567 C C . LEU A 1 69 ? -2.107 -10.916 -6.013 1.00 89.31 69 LEU A C 1
ATOM 569 O O . LEU A 1 69 ? -2.464 -10.227 -5.060 1.00 89.31 69 LEU A O 1
ATOM 573 N N . GLY A 1 70 ? -2.050 -12.252 -5.947 1.00 90.75 70 GLY A N 1
ATOM 574 C CA . GLY A 1 70 ? -2.377 -13.000 -4.733 1.00 90.75 70 GLY A CA 1
ATOM 575 C C . GLY A 1 70 ? -1.471 -12.616 -3.564 1.00 90.75 70 GLY A C 1
ATOM 576 O O . GLY A 1 70 ? -1.969 -12.349 -2.475 1.00 90.75 70 GLY A O 1
ATOM 577 N N . SER A 1 71 ? -0.162 -12.480 -3.796 1.00 91.06 71 SER A N 1
ATOM 578 C CA . SER A 1 71 ? 0.788 -12.020 -2.771 1.00 91.06 71 SER A CA 1
ATOM 579 C C . SER A 1 71 ? 0.474 -10.603 -2.279 1.00 91.06 71 SER A C 1
ATOM 581 O O . SER A 1 71 ? 0.510 -10.360 -1.074 1.00 91.06 71 SER A O 1
ATOM 583 N N . CYS A 1 72 ? 0.107 -9.684 -3.183 1.00 91.75 72 CYS A N 1
ATOM 584 C CA . CYS A 1 72 ? -0.308 -8.327 -2.809 1.00 91.75 72 CYS A CA 1
ATOM 585 C C . CYS A 1 72 ? -1.546 -8.362 -1.900 1.00 91.75 72 CYS A C 1
ATOM 587 O O . CYS A 1 72 ? -1.564 -7.725 -0.846 1.00 91.75 72 CYS A O 1
ATOM 589 N N . VAL A 1 73 ? -2.572 -9.131 -2.281 1.00 92.88 73 VAL A N 1
ATOM 590 C CA . VAL A 1 73 ? -3.808 -9.271 -1.494 1.00 92.88 73 VAL A CA 1
ATOM 591 C C . VAL A 1 73 ? -3.523 -9.899 -0.130 1.00 92.88 73 VAL A C 1
ATOM 593 O O . VAL A 1 73 ? -4.021 -9.404 0.879 1.00 92.88 73 VAL A O 1
ATOM 596 N N . MET A 1 74 ? -2.679 -10.932 -0.072 1.00 93.50 74 MET A N 1
ATOM 597 C CA . MET A 1 74 ? -2.278 -11.566 1.187 1.00 93.50 74 MET A CA 1
ATOM 598 C C . MET A 1 74 ? -1.538 -10.593 2.109 1.00 93.50 74 MET A C 1
ATOM 600 O O . MET A 1 74 ? -1.826 -10.564 3.304 1.00 93.50 74 MET A O 1
ATOM 604 N N . ALA A 1 75 ? -0.646 -9.753 1.575 1.00 93.25 75 ALA A N 1
ATOM 605 C CA . ALA A 1 75 ? 0.010 -8.702 2.355 1.00 93.25 75 ALA A CA 1
ATOM 606 C C . ALA A 1 75 ? -1.011 -7.702 2.933 1.00 93.25 75 ALA A C 1
ATOM 608 O O . ALA A 1 75 ? -0.915 -7.327 4.103 1.00 93.25 75 ALA A O 1
ATOM 609 N N . GLY A 1 76 ? -2.028 -7.337 2.143 1.00 92.56 76 GLY A N 1
ATOM 610 C CA . GLY A 1 76 ? -3.182 -6.560 2.600 1.00 92.56 76 GLY A CA 1
ATOM 611 C C . GLY A 1 76 ? -3.921 -7.217 3.767 1.00 92.56 76 GLY A C 1
ATOM 612 O O . GLY A 1 76 ? -4.145 -6.587 4.800 1.00 92.56 76 GLY A O 1
ATOM 613 N N . ILE A 1 77 ? -4.266 -8.500 3.631 1.00 93.88 77 ILE A N 1
ATOM 614 C CA . ILE A 1 77 ? -4.969 -9.268 4.671 1.00 93.88 77 ILE A CA 1
ATOM 615 C C . ILE A 1 77 ? -4.152 -9.313 5.967 1.00 93.88 77 ILE A C 1
ATOM 617 O O . ILE A 1 77 ? -4.714 -9.119 7.042 1.00 93.88 77 ILE A O 1
ATOM 621 N N . VAL A 1 78 ? -2.834 -9.515 5.885 1.00 93.44 78 VAL A N 1
ATOM 622 C CA . VAL A 1 78 ? -1.955 -9.503 7.066 1.00 93.44 78 VAL A CA 1
ATOM 623 C C . VAL A 1 78 ? -2.007 -8.147 7.774 1.00 93.44 78 VAL A C 1
ATOM 625 O O . VAL A 1 78 ? -2.156 -8.106 8.995 1.00 93.44 78 VAL A O 1
ATOM 628 N N . GLY A 1 79 ? -1.946 -7.042 7.028 1.00 90.50 79 GLY A N 1
ATOM 629 C CA . GLY A 1 79 ? -2.086 -5.698 7.596 1.00 90.50 79 GLY A CA 1
ATOM 630 C C . GLY A 1 79 ? -3.443 -5.475 8.269 1.00 90.50 79 GLY A C 1
ATOM 631 O O . GLY A 1 79 ? -3.514 -4.931 9.370 1.00 90.50 79 GLY A O 1
ATOM 632 N N . LEU A 1 80 ? -4.518 -5.977 7.661 1.00 90.50 80 LEU A N 1
ATOM 633 C CA . LEU A 1 80 ? -5.861 -5.936 8.237 1.00 90.50 80 LEU A CA 1
ATOM 634 C C . LEU A 1 80 ? -5.953 -6.741 9.543 1.00 90.50 80 LEU A C 1
ATOM 636 O O . LEU A 1 80 ? -6.471 -6.230 10.532 1.00 90.50 80 LEU A O 1
ATOM 640 N N . VAL A 1 81 ? -5.406 -7.958 9.590 1.00 91.00 81 VAL A N 1
ATOM 641 C CA . VAL A 1 81 ? -5.374 -8.775 10.818 1.00 91.00 81 VAL A CA 1
ATOM 642 C C . VAL A 1 81 ? -4.581 -8.074 11.924 1.00 91.00 81 VAL A C 1
ATOM 644 O O . VAL A 1 81 ? -5.035 -8.024 13.066 1.00 91.00 81 VAL A O 1
ATOM 647 N N . LEU A 1 82 ? -3.439 -7.466 11.590 1.00 89.00 82 LEU A N 1
ATOM 648 C CA . LEU A 1 82 ? -2.666 -6.664 12.542 1.00 89.00 82 LEU A CA 1
ATOM 649 C C . LEU A 1 82 ? -3.458 -5.457 13.062 1.00 89.00 82 LEU A C 1
ATOM 651 O O . LEU A 1 82 ? -3.342 -5.125 14.239 1.00 89.00 82 LEU A O 1
ATOM 655 N N . SER A 1 83 ? -4.302 -4.835 12.234 1.00 88.50 83 SER A N 1
ATOM 656 C CA . SER A 1 83 ? -5.189 -3.754 12.682 1.00 88.50 83 SER A CA 1
ATOM 657 C C . SER A 1 83 ? -6.203 -4.214 13.728 1.00 88.50 83 SER A C 1
ATOM 659 O O . SER A 1 83 ? -6.439 -3.462 14.670 1.00 88.50 83 SER A O 1
ATOM 661 N N . TYR A 1 84 ? -6.776 -5.414 13.599 1.00 86.12 84 TYR A N 1
ATOM 662 C CA . TYR A 1 84 ? -7.672 -5.975 14.621 1.00 86.12 84 TYR A CA 1
ATOM 663 C C . TYR A 1 84 ? -6.941 -6.303 15.925 1.00 86.12 84 TYR A C 1
ATOM 665 O O . TYR A 1 84 ? -7.529 -6.230 16.998 1.00 86.12 84 TYR A O 1
ATOM 673 N N . LEU A 1 85 ? -5.658 -6.651 15.827 1.00 87.19 85 LEU A N 1
ATOM 674 C CA . LEU A 1 85 ? -4.795 -6.908 16.977 1.00 87.19 85 LEU A CA 1
ATOM 675 C C . LEU A 1 85 ? -4.425 -5.606 17.708 1.00 87.19 85 LEU A C 1
ATOM 677 O O . LEU A 1 85 ? -4.319 -5.599 18.930 1.00 87.19 85 LEU A O 1
ATOM 681 N N . LEU A 1 86 ? -4.245 -4.506 16.966 1.00 85.62 86 LEU A N 1
ATOM 682 C CA . LEU A 1 86 ? -3.913 -3.191 17.522 1.00 85.62 86 LEU A CA 1
ATOM 683 C C . LEU A 1 86 ? -5.121 -2.476 18.140 1.00 85.62 86 LEU A C 1
ATOM 685 O O . LEU A 1 86 ? -4.987 -1.825 19.172 1.00 85.62 86 LEU A O 1
ATOM 689 N N . VAL A 1 87 ? -6.275 -2.551 17.474 1.00 84.75 87 VAL A N 1
ATOM 690 C CA . VAL A 1 87 ? -7.522 -1.908 17.900 1.00 84.75 87 VAL A CA 1
ATOM 691 C C . VAL A 1 87 ? -8.628 -2.964 17.879 1.00 84.75 87 VAL A C 1
ATOM 693 O O . VAL A 1 87 ? -9.220 -3.210 16.818 1.00 84.75 87 VAL A O 1
ATOM 696 N N . PRO A 1 88 ? -8.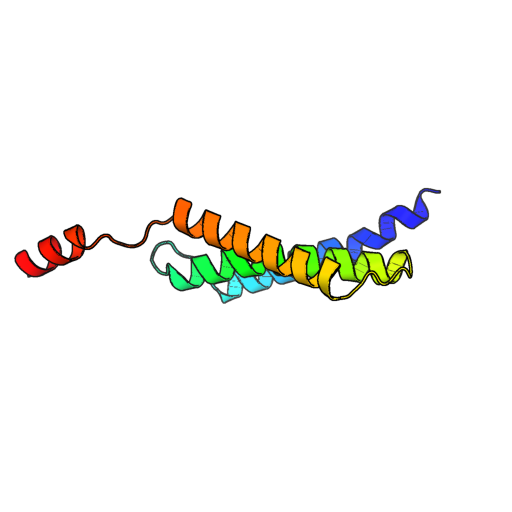892 -3.621 19.024 1.00 78.38 88 PRO A N 1
ATOM 697 C CA . PRO A 1 88 ? -9.965 -4.594 19.113 1.00 78.38 88 PRO A CA 1
ATOM 698 C C . PRO A 1 88 ? -11.327 -3.909 18.901 1.00 78.38 88 PRO A C 1
ATOM 700 O O . PRO A 1 88 ? -11.496 -2.738 19.250 1.00 78.38 88 PRO A O 1
ATOM 703 N N . PRO A 1 89 ? -12.306 -4.604 18.294 1.00 75.31 89 PRO A N 1
ATOM 704 C CA . PRO A 1 89 ? -13.679 -4.113 18.260 1.00 75.31 89 PRO A CA 1
ATOM 705 C C . PRO A 1 89 ? -14.211 -3.995 19.695 1.00 75.31 89 PRO A C 1
ATOM 707 O O . PRO A 1 89 ? -13.889 -4.846 20.526 1.00 75.31 89 PRO A O 1
ATOM 710 N N . LEU A 1 90 ? -15.014 -2.959 19.967 1.00 72.69 90 LEU A N 1
ATOM 711 C CA . LEU A 1 90 ? -15.703 -2.801 21.252 1.00 72.69 90 LEU A CA 1
ATOM 712 C C . LEU A 1 90 ? -16.481 -4.092 21.537 1.00 72.69 90 LEU A C 1
ATOM 714 O O . LEU A 1 90 ? -17.206 -4.598 20.674 1.00 72.69 90 LEU A O 1
ATOM 718 N N . GLY A 1 91 ? -16.229 -4.681 22.703 1.00 70.62 91 GLY A N 1
ATOM 719 C CA . GLY A 1 91 ? -16.882 -5.916 23.111 1.00 70.62 91 GLY A CA 1
ATOM 720 C C . GLY A 1 91 ? -18.341 -5.652 23.504 1.00 70.62 91 GLY A C 1
ATOM 721 O O . GLY A 1 91 ? -18.656 -4.545 23.937 1.00 70.62 91 GLY A O 1
ATOM 722 N N . PRO A 1 92 ? -19.231 -6.660 23.440 1.00 66.94 92 PRO A N 1
ATOM 723 C CA . PRO A 1 92 ? -20.637 -6.515 23.841 1.00 66.94 92 PRO A CA 1
ATOM 724 C C . PRO A 1 92 ? -20.844 -6.018 25.284 1.00 66.94 92 PRO A C 1
ATOM 726 O O . PRO A 1 92 ? -21.920 -5.536 25.619 1.00 66.94 92 PRO A O 1
ATOM 729 N N . GLU A 1 93 ? -19.839 -6.166 26.152 1.00 62.66 93 GLU A N 1
ATOM 730 C CA . GLU A 1 93 ? -19.908 -5.789 27.568 1.00 62.66 93 GLU A CA 1
ATOM 731 C C . GLU A 1 93 ? -19.903 -4.266 27.781 1.00 62.66 93 GLU A C 1
ATOM 733 O O . GLU A 1 93 ? -20.629 -3.782 28.646 1.00 62.66 93 GLU A O 1
ATOM 738 N N . GLU A 1 94 ? -19.192 -3.499 26.948 1.00 60.84 94 GLU A N 1
ATOM 739 C CA . GLU A 1 94 ? -19.134 -2.032 27.068 1.00 60.84 94 GLU A CA 1
ATOM 740 C C . GLU A 1 94 ? -20.433 -1.362 26.574 1.00 60.84 94 GLU A C 1
ATOM 742 O O . GLU A 1 94 ? -20.892 -0.392 27.176 1.00 60.84 94 GLU A O 1
ATOM 747 N N . GLU A 1 95 ? -21.104 -1.927 25.558 1.00 60.31 95 GLU A N 1
ATOM 748 C CA . GLU A 1 95 ? -22.419 -1.442 25.095 1.00 60.31 95 GLU A CA 1
ATOM 749 C C . GLU A 1 95 ? -23.516 -1.617 26.160 1.00 60.31 95 GLU A C 1
ATOM 751 O O . GLU A 1 95 ? -24.438 -0.802 26.244 1.00 60.31 95 GLU A O 1
ATOM 756 N N . MET A 1 96 ? -23.435 -2.671 26.982 1.00 59.72 96 MET A N 1
ATOM 757 C CA . MET A 1 96 ? -24.412 -2.930 28.047 1.00 59.72 96 MET A CA 1
ATO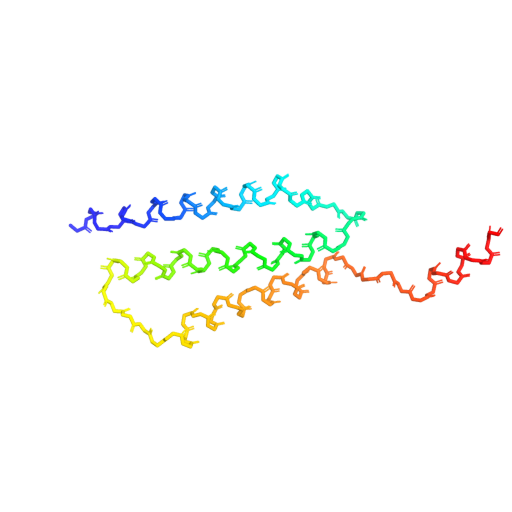M 758 C C . MET A 1 96 ? -24.231 -1.993 29.250 1.00 59.72 96 MET A C 1
ATOM 760 O O . MET A 1 96 ? -25.227 -1.572 29.842 1.00 59.72 96 MET A O 1
ATOM 764 N N . GLU A 1 97 ? -22.992 -1.637 29.603 1.00 59.91 97 GLU A N 1
ATOM 765 C CA . GLU A 1 97 ? -22.712 -0.672 30.677 1.00 59.91 97 GLU A CA 1
ATOM 766 C C . GLU A 1 97 ? -23.094 0.761 30.279 1.00 59.91 97 GLU A C 1
ATOM 768 O O . GLU A 1 97 ? -23.684 1.484 31.084 1.00 59.91 97 GLU A O 1
ATOM 773 N N . GLU A 1 98 ? -22.841 1.162 29.030 1.00 61.53 98 GLU A N 1
ATOM 774 C CA . GLU A 1 98 ? -23.184 2.500 28.532 1.00 61.53 98 GLU A CA 1
ATOM 775 C C . GLU A 1 98 ? -24.708 2.689 28.385 1.00 61.53 98 GLU A C 1
ATOM 777 O O . GLU A 1 98 ? -25.232 3.749 28.727 1.00 61.53 98 GLU A O 1
ATOM 782 N N . GLN A 1 99 ? -25.450 1.645 27.986 1.00 58.72 99 GLN A N 1
ATOM 783 C CA . GLN A 1 99 ? -26.922 1.666 27.941 1.00 58.72 99 GLN A CA 1
ATOM 784 C C . GLN A 1 99 ? -27.588 1.576 29.320 1.00 58.72 99 GLN A C 1
ATOM 786 O O . GLN A 1 99 ? -28.701 2.065 29.489 1.00 58.72 99 GLN A O 1
ATOM 791 N N . SER A 1 100 ? -26.940 0.954 30.311 1.00 68.06 100 SER A N 1
ATOM 792 C CA . SER A 1 100 ? -27.457 0.913 31.685 1.00 68.06 100 SER A CA 1
ATOM 793 C C . SER A 1 100 ? -27.273 2.240 32.431 1.00 68.06 100 SER A C 1
ATOM 795 O O . SER A 1 100 ? -27.913 2.436 33.467 1.00 68.06 100 SER A O 1
ATOM 797 N N . ASN A 1 101 ? -26.375 3.107 31.961 1.00 61.97 101 ASN A N 1
ATOM 798 C CA . ASN A 1 101 ? -26.008 4.366 32.614 1.00 61.97 101 ASN A CA 1
ATOM 799 C C . ASN A 1 101 ? -26.545 5.613 31.871 1.00 61.97 101 ASN A C 1
ATOM 801 O O . ASN A 1 101 ? -26.213 6.737 32.256 1.00 61.97 101 ASN A O 1
ATOM 805 N N . ALA A 1 102 ? -27.354 5.409 30.823 1.00 62.09 102 ALA A N 1
ATOM 806 C CA . ALA A 1 102 ? -28.052 6.425 30.028 1.00 62.09 102 ALA A CA 1
ATOM 807 C C . ALA A 1 102 ? -29.558 6.448 30.343 1.00 62.09 102 ALA A C 1
ATOM 809 O O . ALA A 1 102 ? -30.141 7.558 30.314 1.00 62.09 102 ALA A O 1
#

Sequence (102 aa):
MLADQYRLIPAIVAAGVVADVLYKWLRPSVERQDSLRIFAFLTPLILYLFYFLDLIFASGIVWSIHLWLGSCVMAGIVGLVLSYLLVPPLGPEEEMEEQSNA